Protein 3ZTA (pdb70)

Radius of gyration: 17.26 Å; Cα c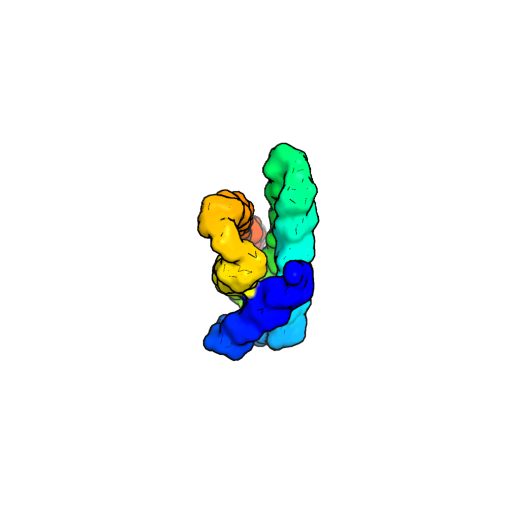ontacts (8 Å, |Δi|>4): 100; chains: 1; bounding box: 24×68×34 Å

Foldseek 3Di:
DQCLLLVQLLVVCVVDDQQPDDSVVLSVLLNQQSVQVVVQVVDPPRDLPRNLVSLVVVLVCVVVVGDLCSSLSSLVSSLVSLLVVLVPPDPPVVVSVVVSVSSVVSSVVSVVSNVCNVVVVVVVVVVVVVCCCVVD

Nearest PDB structures (foldseek):
  3zta-assembly1_A-2  TM=1.005E+00  e=8.776E-17  Neomoorella thermoacetica
  4tv1-assembly1_B  TM=2.909E-01  e=6.398E-01  Homo sapiens
  1x8z-assembly2_C  TM=3.710E-01  e=3.506E+00  Arabidopsis thaliana
  7zub-assembly1_C  TM=2.367E-01  e=6.719E+00  Homo sapiens

B-factor: mean 65.86, std 20.65, range [26.42, 147.38]

Sequence (136 aa):
KAENIVEKAINLLSKEDQAGVHFNEISALTRDFCRAILSDLEQSGFTTSELEKEIADKVKIFAQGYHIEVLQLILEKILDSFISVIREQYHDLQAAASYITTVRDHIFKGTSFLLKALQTQREVIQKQNEALELST

Structure (mmCIF, N/CA/C/O backbone):
data_3ZTA
#
_entry.id   3ZTA
#
_cell.length_a   56.410
_cell.length_b   56.410
_cell.length_c   148.310
_cell.angle_alpha   90.00
_cell.angle_beta   90.00
_cell.angle_gamma   90.00
#
_symmetry.space_group_name_H-M   'P 43 2 2'
#
loop_
_entity.id
_entity.type
_entity.pdbx_description
1 polymer 'ANTI-SIGMA-FACTOR ANTAGONIST (STAS) DOMAIN PROTEIN'
2 water water
#
loop_
_atom_site.group_PDB
_atom_site.id
_atom_site.type_symbol
_atom_site.label_atom_id
_atom_site.label_alt_id
_atom_site.label_comp_id
_atom_site.label_asym_id
_atom_site.label_entity_id
_atom_site.label_seq_id
_atom_site.pdbx_PDB_ins_code
_atom_site.Cartn_x
_atom_site.Cartn_y
_atom_site.Cartn_z
_atom_site.occupancy
_atom_site.B_iso_or_equiv
_atom_site.auth_seq_id
_atom_site.auth_comp_id
_atom_site.auth_asym_id
_atom_site.auth_atom_id
_atom_site.pdbx_PDB_model_num
ATOM 1 N N . LYS A 1 8 ? 20.608 33.801 80.489 1.00 93.92 8 LYS A N 1
ATOM 2 C CA . LYS A 1 8 ? 20.286 32.899 79.390 1.00 102.85 8 LYS A CA 1
ATOM 3 C C . LYS A 1 8 ? 20.714 31.474 79.720 1.00 108.37 8 LYS A C 1
ATOM 4 O O . LYS A 1 8 ? 21.058 31.167 80.863 1.00 118.60 8 LYS A O 1
ATOM 10 N N . ALA A 1 9 ? 20.673 30.605 78.715 1.00 103.62 9 ALA A N 1
ATOM 11 C CA . ALA A 1 9 ? 21.274 29.277 78.816 1.00 109.60 9 ALA A CA 1
ATOM 12 C C . ALA A 1 9 ? 20.887 28.529 80.091 1.00 112.04 9 ALA A C 1
ATOM 13 O O . ALA A 1 9 ? 19.709 28.274 80.345 1.00 110.82 9 ALA A O 1
ATOM 15 N N . GLU A 1 10 ? 21.897 28.177 80.883 1.00 113.84 10 GLU A N 1
ATOM 16 C CA . GLU A 1 10 ? 21.706 27.423 82.120 1.00 109.18 10 GLU A CA 1
ATOM 17 C C . GLU A 1 10 ? 20.705 28.076 83.072 1.00 94.31 10 GLU A C 1
ATOM 18 O O . GLU A 1 10 ? 20.058 27.387 83.861 1.00 96.81 10 GLU A O 1
ATOM 24 N N . ASN A 1 11 ? 20.576 29.397 82.997 1.00 80.30 11 ASN A N 1
ATOM 25 C CA . ASN A 1 11 ? 19.634 30.109 83.852 1.00 75.15 11 ASN A CA 1
ATOM 26 C C . ASN A 1 11 ? 18.206 29.611 83.649 1.00 65.10 11 ASN A C 1
ATOM 27 O O . ASN A 1 11 ? 17.391 29.652 84.570 1.00 60.59 11 ASN A O 1
ATOM 32 N N . ILE A 1 12 ? 17.908 29.151 82.437 1.00 64.48 12 ILE A N 1
ATOM 33 C CA . ILE A 1 12 ? 16.651 28.467 82.166 1.00 61.29 12 ILE A CA 1
ATOM 34 C C . ILE A 1 12 ? 16.672 27.094 82.830 1.00 59.32 12 ILE A C 1
ATOM 35 O O . ILE A 1 12 ? 15.767 26.743 83.596 1.00 48.10 12 ILE A O 1
ATOM 40 N N . VAL A 1 13 ? 17.718 26.324 82.537 1.00 55.16 13 VAL A N 1
ATOM 41 C CA . VAL A 1 13 ? 17.809 24.948 83.002 1.00 56.49 13 VAL A CA 1
ATOM 42 C C . VAL A 1 13 ? 17.622 24.867 84.513 1.00 59.46 13 VAL A C 1
ATOM 43 O O . VAL A 1 13 ? 16.708 24.192 84.995 1.00 61.84 13 VAL A O 1
ATOM 47 N N . GLU A 1 14 ? 18.476 25.563 85.260 1.00 62.58 14 GLU A N 1
ATOM 48 C CA . GLU A 1 14 ? 18.408 25.517 86.720 1.00 76.94 14 GLU A CA 1
ATOM 49 C C . GLU A 1 14 ? 17.038 25.961 87.223 1.00 72.75 14 GLU A C 1
ATOM 50 O O . GLU A 1 14 ? 16.581 25.505 88.274 1.00 80.27 14 GLU A O 1
ATOM 56 N N . LYS A 1 15 ? 16.375 26.836 86.471 1.00 50.85 15 LYS A N 1
ATOM 57 C CA . LYS A 1 15 ? 15.035 27.256 86.855 1.00 50.17 15 LYS A CA 1
ATOM 58 C C . LYS A 1 15 ? 14.048 26.109 86.607 1.00 48.12 15 LYS A C 1
ATOM 59 O O . LYS A 1 15 ? 13.270 25.734 87.496 1.00 39.92 15 LYS A O 1
ATOM 65 N N . ALA A 1 16 ? 14.112 25.530 85.410 1.00 38.17 16 ALA A N 1
ATOM 66 C CA . ALA A 1 16 ? 13.254 24.404 85.067 1.00 47.60 16 ALA A CA 1
ATOM 67 C C . ALA A 1 16 ? 13.430 23.295 86.095 1.00 48.70 16 ALA A C 1
ATOM 68 O O . ALA A 1 16 ? 12.467 22.856 86.733 1.00 53.86 16 ALA A O 1
ATOM 70 N N . ILE A 1 17 ? 14.674 22.862 86.264 1.00 45.58 17 ILE A N 1
ATOM 71 C CA . ILE A 1 17 ? 15.003 21.847 87.251 1.00 55.63 17 ILE A CA 1
ATOM 72 C C . ILE A 1 17 ? 14.374 22.207 88.587 1.00 56.58 17 ILE A C 1
ATOM 73 O O . ILE A 1 17 ? 13.750 21.361 89.240 1.00 53.56 17 ILE A O 1
ATOM 78 N N . ASN A 1 18 ? 14.509 23.471 88.982 1.00 47.72 18 ASN A N 1
ATOM 79 C CA . ASN A 1 18 ? 13.996 23.879 90.280 1.00 54.66 18 ASN A CA 1
ATOM 80 C C . ASN A 1 18 ? 12.502 23.587 90.370 1.00 47.55 18 ASN A C 1
ATOM 81 O O . ASN A 1 18 ? 12.039 22.965 91.329 1.00 57.14 18 ASN A O 1
ATOM 86 N N . LEU A 1 19 ? 11.758 24.004 89.350 1.00 36.09 19 LEU A N 1
ATOM 87 C CA . LEU A 1 19 ? 10.326 23.752 89.320 1.00 46.04 19 LEU A CA 1
ATOM 88 C C . LEU A 1 19 ? 10.073 22.257 89.425 1.00 49.07 19 LEU A C 1
ATOM 89 O O . LEU A 1 19 ? 9.202 21.812 90.173 1.00 48.38 19 LEU A O 1
ATOM 94 N N . LEU A 1 20 ? 10.855 21.482 88.683 1.00 47.66 20 LEU A N 1
ATOM 95 C CA . LEU A 1 20 ? 10.658 20.042 88.637 1.00 42.77 20 LEU A CA 1
ATOM 96 C C . LEU A 1 20 ? 10.979 19.413 89.985 1.00 49.21 20 LEU A C 1
ATOM 97 O O . LEU A 1 20 ? 10.459 18.350 90.323 1.00 43.32 20 LEU A O 1
ATOM 102 N N . SER A 1 21 ? 11.829 20.083 90.755 1.00 55.47 21 SER A N 1
ATOM 103 C CA . SER A 1 21 ? 12.146 19.635 92.102 1.00 46.43 21 SER A CA 1
ATOM 104 C C . SER A 1 21 ? 10.880 19.558 92.950 1.00 58.40 21 SER A C 1
ATOM 105 O O . SER A 1 21 ? 10.811 18.797 93.915 1.00 62.70 21 SER A O 1
ATOM 108 N N . LYS A 1 22 ? 9.883 20.361 92.585 1.00 55.64 22 LYS A N 1
ATOM 109 C CA . LYS A 1 22 ? 8.639 20.452 93.340 1.00 43.15 22 LYS A CA 1
ATOM 110 C C . LYS A 1 22 ? 7.546 19.534 92.791 1.00 49.70 22 LYS A C 1
ATOM 111 O O . LYS A 1 22 ? 6.421 19.538 93.289 1.00 58.48 22 LYS A O 1
ATOM 117 N N . GLU A 1 23 ? 7.872 18.747 91.772 1.00 48.47 23 GLU A N 1
ATOM 118 C CA . GLU A 1 23 ? 6.863 17.927 91.102 1.00 50.67 23 GLU A CA 1
ATOM 119 C C . GLU A 1 23 ? 7.107 16.428 91.279 1.00 56.94 23 GLU A C 1
ATOM 120 O O . GLU A 1 23 ? 8.226 15.995 91.564 1.00 63.77 23 GLU A O 1
ATOM 126 N N . ASP A 1 24 ? 6.044 15.645 91.126 1.00 58.39 24 ASP A N 1
ATOM 127 C CA . ASP A 1 24 ? 6.152 14.193 91.171 1.00 66.08 24 ASP A CA 1
ATOM 128 C C . ASP A 1 24 ? 6.971 13.707 89.982 1.00 64.77 24 ASP A C 1
ATOM 129 O O . ASP A 1 24 ? 6.690 14.060 88.836 1.00 52.55 24 ASP A O 1
ATOM 134 N N . GLN A 1 25 ? 7.985 12.894 90.259 1.00 65.93 25 GLN A N 1
ATOM 135 C CA . GLN A 1 25 ? 8.936 12.487 89.231 1.00 61.22 25 GLN A CA 1
ATOM 136 C C . GLN A 1 25 ? 8.602 11.145 88.575 1.00 57.33 25 GLN A C 1
ATOM 137 O O . GLN A 1 25 ? 9.330 10.679 87.699 1.00 50.51 25 GLN A O 1
ATOM 143 N N . ALA A 1 26 ? 7.498 10.536 88.997 1.00 59.38 26 ALA A N 1
ATOM 144 C CA . ALA A 1 26 ? 7.006 9.310 88.371 1.00 57.57 26 ALA A CA 1
ATOM 145 C C . ALA A 1 26 ? 8.002 8.147 88.448 1.00 58.19 26 ALA A C 1
ATOM 146 O O . ALA A 1 26 ? 8.062 7.308 87.546 1.00 56.50 26 ALA A O 1
ATOM 148 N N . GLY A 1 27 ? 8.779 8.101 89.526 1.00 51.85 27 GLY A N 1
ATOM 149 C CA . GLY A 1 27 ? 9.727 7.021 89.746 1.00 50.52 27 GLY A CA 1
ATOM 150 C C . GLY A 1 27 ? 11.106 7.293 89.175 1.00 59.92 27 GLY A C 1
ATOM 151 O O . GLY A 1 27 ? 12.100 6.711 89.612 1.00 65.35 27 GLY A O 1
ATOM 152 N N . VAL A 1 28 ? 11.163 8.193 88.200 1.00 61.73 28 VAL A N 1
ATOM 153 C CA . VAL A 1 28 ? 12.415 8.570 87.556 1.00 55.65 28 VAL A CA 1
ATOM 154 C C . VAL A 1 28 ? 13.369 9.251 88.531 1.00 57.84 28 VAL A C 1
ATOM 155 O O . VAL A 1 28 ? 12.976 10.156 89.268 1.00 58.65 28 VAL A O 1
ATOM 159 N N . HIS A 1 29 ? 14.625 8.814 88.527 1.00 62.07 29 HIS A N 1
ATOM 160 C CA . HIS A 1 29 ? 15.641 9.415 89.382 1.00 58.97 29 HIS A CA 1
ATOM 161 C C . HIS A 1 29 ? 15.845 10.869 89.001 1.00 56.16 29 HIS A C 1
ATOM 162 O O . HIS A 1 29 ? 15.754 11.229 87.828 1.00 51.56 29 HIS A O 1
ATOM 169 N N . PHE A 1 30 ? 16.127 11.705 89.994 1.00 56.41 30 PHE A N 1
ATOM 170 C CA . PHE A 1 30 ? 16.218 13.137 89.756 1.00 51.26 30 PHE A CA 1
ATOM 171 C C . PHE A 1 30 ? 17.367 13.531 88.836 1.00 54.09 30 PHE A C 1
ATOM 172 O O . PHE A 1 30 ? 17.246 14.494 88.088 1.00 61.33 30 PHE A O 1
ATOM 180 N N . ASN A 1 31 ? 18.480 12.804 88.890 1.00 56.33 31 ASN A N 1
ATOM 181 C CA . ASN A 1 31 ? 19.606 13.121 88.009 1.00 63.33 31 ASN A CA 1
ATOM 182 C C . ASN A 1 31 ? 19.225 12.930 86.544 1.00 59.79 31 ASN A C 1
ATOM 183 O O . ASN A 1 31 ? 19.612 13.721 85.676 1.00 57.99 31 ASN A O 1
ATOM 188 N N . GLU A 1 32 ? 18.454 11.882 86.275 1.00 53.57 32 GLU A N 1
ATOM 189 C CA . GLU A 1 32 ? 17.940 11.661 84.933 1.00 54.09 32 GLU A CA 1
ATOM 190 C C . GLU A 1 32 ? 16.964 12.773 84.545 1.00 57.38 32 GLU A C 1
ATOM 191 O O . GLU A 1 32 ? 17.011 13.285 83.430 1.00 53.32 32 GLU A O 1
ATOM 197 N N . ILE A 1 33 ? 16.085 13.145 85.473 1.00 44.25 33 ILE A N 1
ATOM 198 C CA . ILE A 1 33 ? 15.176 14.264 85.261 1.00 45.37 33 ILE A CA 1
ATOM 199 C C . ILE A 1 33 ? 15.952 15.494 84.802 1.00 53.75 33 ILE A C 1
ATOM 200 O O . ILE A 1 33 ? 15.604 16.137 83.804 1.00 55.22 33 ILE A O 1
ATOM 205 N N . SER A 1 34 ? 17.011 15.808 85.543 1.00 45.36 34 SER A N 1
ATOM 206 C CA . SER A 1 34 ? 17.844 16.968 85.265 1.00 42.09 34 SER A CA 1
ATOM 207 C C . SER A 1 34 ? 18.471 16.861 83.883 1.00 47.40 34 SER A C 1
ATOM 208 O O . SER A 1 34 ? 18.431 17.810 83.097 1.00 49.32 34 SER A O 1
ATOM 211 N N . ALA A 1 35 ? 19.043 15.697 83.588 1.00 48.71 35 ALA A N 1
ATOM 212 C CA . ALA A 1 35 ? 19.669 15.476 82.290 1.00 46.03 35 ALA A CA 1
ATOM 213 C C . ALA A 1 35 ? 18.673 15.719 81.160 1.00 45.95 35 ALA A C 1
ATOM 214 O O . ALA A 1 35 ? 18.971 16.429 80.205 1.00 47.88 35 ALA A O 1
ATOM 216 N N . LEU A 1 36 ? 17.488 15.129 81.279 1.00 46.31 36 LEU A N 1
ATOM 217 C CA . LEU A 1 36 ? 16.424 15.318 80.299 1.00 51.53 36 LEU A CA 1
ATOM 218 C C . LEU A 1 36 ? 16.096 16.799 80.116 1.00 54.55 36 LEU A C 1
ATOM 219 O O . LEU A 1 36 ? 16.018 17.303 78.990 1.00 49.62 36 LEU A O 1
ATOM 224 N N . THR A 1 37 ? 15.899 17.496 81.229 1.00 44.92 37 THR A N 1
ATOM 225 C CA . THR A 1 37 ? 15.631 18.924 81.172 1.00 52.32 37 THR A CA 1
ATOM 226 C C . THR A 1 37 ? 16.716 19.641 80.373 1.00 55.24 37 THR A C 1
ATOM 227 O O . THR A 1 37 ? 16.421 20.504 79.540 1.00 51.37 37 THR A O 1
ATOM 231 N N . ARG A 1 38 ? 17.971 19.269 80.621 1.00 56.01 38 ARG A N 1
ATOM 232 C CA . ARG A 1 38 ? 19.102 19.894 79.938 1.00 59.07 38 ARG A CA 1
ATOM 233 C C . ARG A 1 38 ? 19.086 19.616 78.436 1.00 57.63 38 ARG A C 1
ATOM 234 O O . ARG A 1 38 ? 19.256 20.529 77.628 1.00 52.91 38 ARG A O 1
ATOM 242 N N . ASP A 1 39 ? 18.875 18.357 78.068 1.00 53.75 39 ASP A N 1
ATOM 243 C CA . ASP A 1 39 ? 18.808 17.971 76.664 1.00 54.27 39 ASP A CA 1
ATOM 244 C C . ASP A 1 39 ? 17.715 18.751 75.945 1.00 51.77 39 ASP A C 1
ATOM 245 O O . ASP A 1 39 ? 17.925 19.265 74.844 1.00 59.67 39 ASP A O 1
ATOM 250 N N . PHE A 1 40 ? 16.548 18.840 76.576 1.00 47.43 40 PHE A N 1
ATOM 251 C CA . PHE A 1 40 ? 15.420 19.547 75.979 1.00 47.66 40 PHE A CA 1
ATOM 252 C C . PHE A 1 40 ? 15.685 21.045 75.816 1.00 44.45 40 PHE A C 1
ATOM 253 O O . PHE A 1 40 ? 15.475 21.599 74.737 1.00 31.71 40 PHE A O 1
ATOM 261 N N . CYS A 1 41 ? 16.145 21.699 76.880 1.00 52.74 41 CYS A N 1
ATOM 262 C CA . CYS A 1 41 ? 16.486 23.120 76.797 1.00 53.98 41 CYS A CA 1
ATOM 263 C C . CYS A 1 41 ? 17.510 23.370 75.692 1.00 56.76 41 CYS A C 1
ATOM 264 O O . CYS A 1 41 ? 17.354 24.282 74.877 1.00 61.95 41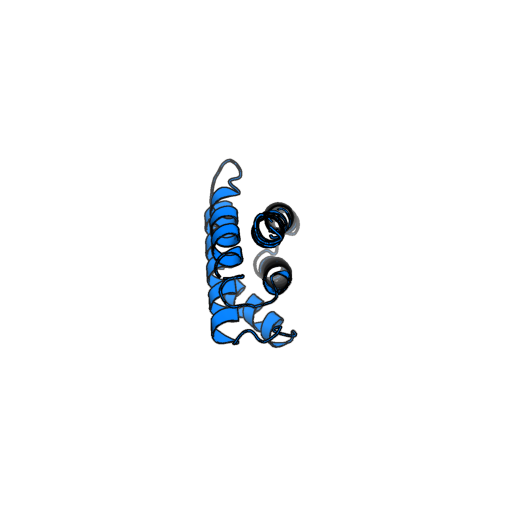 CYS A O 1
ATOM 267 N N . ARG A 1 42 ? 18.556 22.549 75.673 1.00 50.02 42 ARG A N 1
ATOM 268 C CA . ARG A 1 42 ? 19.595 22.643 74.658 1.00 54.75 42 ARG A CA 1
ATOM 269 C C . ARG A 1 42 ? 18.987 22.559 73.260 1.00 59.88 42 ARG A C 1
ATOM 270 O O . ARG A 1 42 ? 19.287 23.380 72.389 1.00 65.61 42 ARG A O 1
ATOM 278 N N . ALA A 1 43 ? 18.120 21.570 73.058 1.00 51.95 43 ALA A N 1
ATOM 279 C CA . ALA A 1 43 ? 17.490 21.358 71.758 1.00 46.94 43 ALA A CA 1
ATOM 280 C C . ALA A 1 43 ? 16.627 22.542 71.321 1.00 51.54 43 ALA A C 1
ATOM 281 O O . ALA A 1 43 ? 16.774 23.053 70.207 1.00 55.71 43 ALA A O 1
ATOM 283 N N . ILE A 1 44 ? 15.724 22.977 72.193 1.00 46.58 44 ILE A N 1
ATOM 284 C CA . ILE A 1 44 ? 14.823 24.068 71.843 1.00 57.29 44 ILE A CA 1
ATOM 285 C C . ILE A 1 44 ? 15.567 25.389 71.650 1.00 67.28 44 ILE A C 1
ATOM 286 O O . ILE A 1 44 ? 15.115 26.257 70.902 1.00 71.68 44 ILE A O 1
ATOM 291 N N . LEU A 1 45 ? 16.705 25.543 72.322 1.00 60.57 45 LEU A N 1
ATOM 292 C CA . LEU A 1 45 ? 17.530 26.732 72.122 1.00 61.04 45 LEU A CA 1
ATOM 293 C C . LEU A 1 45 ? 18.238 26.664 70.775 1.00 67.64 45 LEU A C 1
ATOM 294 O O . LEU A 1 45 ? 18.320 27.662 70.057 1.00 58.04 45 LEU A O 1
ATOM 299 N N . SER A 1 46 ? 18.744 25.483 70.433 1.00 66.87 46 SER A N 1
ATOM 300 C CA . SER A 1 46 ? 19.324 25.268 69.114 1.00 65.36 46 SER A CA 1
ATOM 301 C C . SER A 1 46 ? 18.305 25.593 68.024 1.00 74.12 46 SER A C 1
ATOM 302 O O . SER A 1 46 ? 18.643 26.201 67.009 1.00 90.43 46 SER A O 1
ATOM 305 N N . ASP A 1 47 ? 17.057 25.189 68.240 1.00 62.42 47 ASP A N 1
ATOM 306 C CA . ASP A 1 47 ? 15.990 25.477 67.286 1.00 60.18 47 ASP A CA 1
ATOM 307 C C . ASP A 1 47 ? 15.673 26.968 67.217 1.00 65.67 47 ASP A C 1
ATOM 308 O O . ASP A 1 47 ? 15.467 27.519 66.136 1.00 64.09 47 ASP A O 1
ATOM 313 N N . LEU A 1 48 ? 15.626 27.611 68.380 1.00 66.45 48 LEU A N 1
ATOM 314 C CA . LEU A 1 48 ? 15.246 29.018 68.473 1.00 59.15 48 LEU A CA 1
ATOM 315 C C . LEU A 1 48 ? 16.234 29.962 67.788 1.00 68.68 48 LEU A C 1
ATOM 316 O O . LEU A 1 48 ? 15.833 30.870 67.058 1.00 59.15 48 LEU A O 1
ATOM 321 N N . GLU A 1 49 ? 17.523 29.746 68.025 1.00 76.22 49 GLU A N 1
ATOM 322 C CA . GLU A 1 49 ? 18.545 30.626 67.479 1.00 86.82 49 GLU A CA 1
ATOM 323 C C . GLU A 1 49 ? 18.563 30.543 65.958 1.00 97.34 49 GLU A C 1
ATOM 324 O O . GLU A 1 49 ? 19.222 31.343 65.290 1.00 107.42 49 GLU A O 1
ATOM 330 N N . GLN A 1 50 ? 17.831 29.570 65.419 1.00 93.95 50 GLN A N 1
ATOM 331 C CA . GLN A 1 50 ? 17.730 29.369 63.973 1.00 91.63 50 GLN A CA 1
ATOM 332 C C . GLN A 1 50 ? 16.864 30.426 63.297 1.00 96.03 50 GLN A C 1
ATOM 333 O O . GLN A 1 50 ? 16.026 31.062 63.936 1.00 86.55 50 GLN A O 1
ATOM 339 N N . SER A 1 51 ? 17.080 30.607 61.999 1.00 104.13 51 SER A N 1
ATOM 340 C CA . SER A 1 51 ? 16.197 31.417 61.170 1.00 102.69 51 SER A CA 1
ATOM 341 C C . SER A 1 51 ? 15.309 30.492 60.343 1.00 109.30 51 SER A C 1
ATOM 342 O O . SER A 1 51 ? 15.771 29.464 59.842 1.00 116.35 51 SER A O 1
ATOM 345 N N . GLY A 1 52 ? 14.034 30.837 60.210 1.00 104.56 52 GLY A N 1
ATOM 346 C CA . GLY A 1 52 ? 13.131 30.019 59.424 1.00 103.07 52 GLY A CA 1
ATOM 347 C C . GLY A 1 52 ? 12.389 28.976 60.235 1.00 97.16 52 GLY A C 1
ATOM 348 O O . GLY A 1 52 ? 11.805 28.048 59.673 1.00 102.55 52 GLY A O 1
ATOM 349 N N . PHE A 1 53 ? 12.413 29.118 61.556 1.00 84.41 53 PHE A N 1
ATOM 350 C CA . PHE A 1 53 ? 11.550 28.314 62.418 1.00 80.93 53 PHE A CA 1
ATOM 351 C C . PHE A 1 53 ? 11.747 26.803 62.270 1.00 85.04 53 PHE A C 1
ATOM 352 O O . PHE A 1 53 ? 10.928 26.120 61.656 1.00 86.72 53 PHE A O 1
ATOM 360 N N . THR A 1 54 ? 12.848 26.287 62.801 1.00 78.09 54 THR A N 1
ATOM 361 C CA . THR A 1 54 ? 13.067 24.845 62.809 1.00 76.58 54 THR A CA 1
ATOM 362 C C . THR A 1 54 ? 12.571 24.187 64.104 1.00 72.95 54 THR A C 1
ATOM 363 O O . THR A 1 54 ? 12.875 24.649 65.202 1.00 74.22 54 THR A O 1
ATOM 367 N N . THR A 1 55 ? 11.770 23.134 63.959 1.00 71.42 55 THR A N 1
ATOM 368 C CA . THR A 1 55 ? 11.361 22.294 65.086 1.00 63.43 55 THR A CA 1
ATOM 369 C C . THR A 1 55 ? 12.180 21.008 65.201 1.00 63.51 55 THR A C 1
ATOM 370 O O . THR A 1 55 ? 11.946 20.200 66.100 1.00 60.27 55 THR A O 1
ATOM 374 N N . SER A 1 56 ? 13.131 20.821 64.288 1.00 70.04 56 SER A N 1
ATOM 375 C CA . SER A 1 56 ? 13.776 19.519 64.088 1.00 72.48 56 SER A CA 1
ATOM 376 C C . SER A 1 56 ? 14.562 18.968 65.283 1.00 74.29 56 SER A C 1
ATOM 377 O O . SER A 1 56 ? 14.468 17.779 65.595 1.00 75.79 56 SER A O 1
ATOM 380 N N . GLU A 1 57 ? 15.342 19.823 65.938 1.00 63.21 57 GLU A N 1
ATOM 381 C CA . GLU A 1 57 ? 16.208 19.375 67.027 1.00 65.20 57 GLU A CA 1
ATOM 382 C C . GLU A 1 57 ? 15.406 18.870 68.222 1.00 66.99 57 GLU A C 1
ATOM 383 O O . GLU A 1 57 ? 15.632 17.756 68.718 1.00 71.51 57 GLU A O 1
ATOM 389 N N . LEU A 1 58 ? 14.471 19.693 68.685 1.00 53.03 58 LEU A N 1
ATOM 390 C CA . LEU A 1 58 ? 13.605 19.294 69.784 1.00 50.49 58 LEU A CA 1
ATOM 391 C C . LEU A 1 58 ? 12.862 18.006 69.437 1.00 51.80 58 LEU A C 1
ATOM 392 O O . LEU A 1 58 ? 12.709 17.129 70.283 1.00 52.71 58 LEU A O 1
ATOM 397 N N . GLU A 1 59 ? 12.411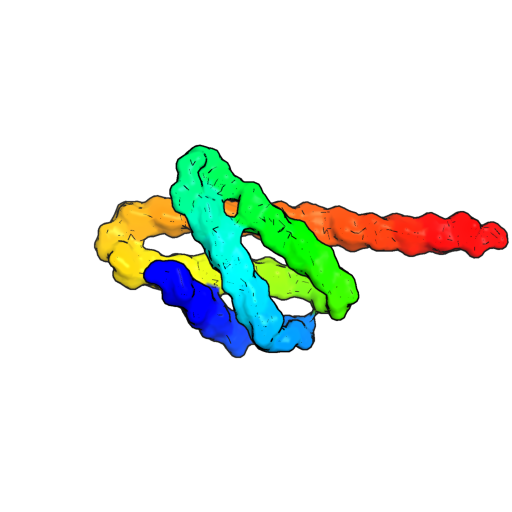 17.894 68.191 1.00 42.55 59 GLU A N 1
ATOM 398 C CA . GLU A 1 59 ? 11.766 16.670 67.726 1.00 47.27 59 GLU A CA 1
ATOM 399 C C . GLU A 1 59 ? 12.693 15.468 67.887 1.00 59.73 59 GLU A C 1
ATOM 400 O O . GLU 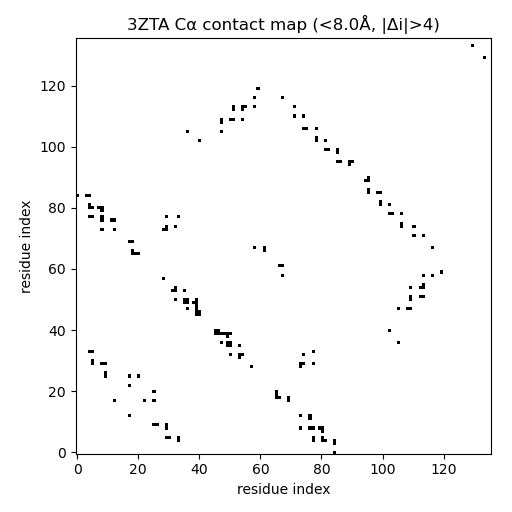A 1 59 ? 12.279 14.408 68.369 1.00 53.52 59 GLU A O 1
ATOM 406 N N . LYS A 1 60 ? 13.949 15.645 67.491 1.00 57.51 60 LYS A N 1
ATOM 407 C CA . LYS A 1 60 ? 14.951 14.597 67.631 1.00 54.39 60 LYS A CA 1
ATOM 408 C C . LYS A 1 60 ? 15.042 14.152 69.089 1.00 55.06 60 LYS A C 1
ATOM 409 O O . LYS A 1 60 ? 14.864 12.963 69.409 1.00 61.68 60 LYS A O 1
ATOM 415 N N . GLU A 1 61 ? 15.302 15.115 69.973 1.00 44.90 61 GLU A N 1
ATOM 416 C CA . GLU A 1 61 ? 15.412 14.820 71.400 1.00 46.42 61 GLU A CA 1
ATOM 417 C C . GLU A 1 61 ? 14.188 14.079 71.917 1.00 53.68 61 GLU A C 1
ATOM 418 O O . GLU A 1 61 ? 14.308 13.126 72.691 1.00 46.09 61 GLU A O 1
ATOM 424 N N . ILE A 1 62 ? 13.012 14.520 71.482 1.00 50.19 62 ILE A N 1
ATOM 425 C CA . ILE A 1 62 ? 11.761 13.935 71.943 1.00 39.92 62 ILE A CA 1
ATOM 426 C C . ILE A 1 62 ? 11.620 12.482 71.506 1.00 46.49 62 ILE A C 1
ATOM 427 O O . ILE A 1 62 ? 11.349 11.614 72.327 1.00 45.26 62 ILE A O 1
ATOM 432 N N . ALA A 1 63 ? 11.812 12.214 70.221 1.00 53.09 63 ALA A N 1
ATOM 433 C CA . ALA A 1 63 ? 11.749 10.841 69.731 1.00 59.20 63 ALA A CA 1
ATOM 434 C C . ALA A 1 63 ? 12.710 9.939 70.511 1.00 65.83 63 ALA A C 1
ATOM 435 O O . ALA A 1 63 ? 12.326 8.871 71.038 1.00 54.19 63 ALA A O 1
ATOM 437 N N . ASP A 1 64 ? 13.963 10.382 70.593 1.00 62.42 64 ASP A N 1
ATOM 438 C CA . ASP A 1 64 ? 14.980 9.602 71.284 1.00 65.13 64 ASP A CA 1
ATOM 439 C C . ASP A 1 64 ? 14.551 9.295 72.718 1.00 59.67 64 ASP A C 1
ATOM 440 O O . ASP A 1 64 ? 14.582 8.140 73.158 1.00 55.31 64 ASP A O 1
ATOM 445 N N . LYS A 1 65 ? 14.138 10.334 73.437 1.00 53.04 65 LYS A N 1
ATOM 446 C CA . LYS A 1 65 ? 13.785 10.205 74.848 1.00 49.32 65 LYS A CA 1
ATOM 447 C C . LYS A 1 65 ? 12.507 9.403 75.085 1.00 52.81 65 LYS A C 1
ATOM 448 O O . LYS A 1 65 ? 12.338 8.803 76.146 1.00 46.65 65 LYS A O 1
ATOM 454 N N . VAL A 1 66 ? 11.609 9.398 74.106 1.00 48.32 66 VAL A N 1
ATOM 455 C CA . VAL A 1 66 ? 10.445 8.527 74.169 1.00 46.18 66 VAL A CA 1
ATOM 456 C C . VAL A 1 66 ? 10.955 7.098 74.157 1.00 57.83 66 VAL A C 1
ATOM 457 O O . VAL A 1 66 ? 10.608 6.292 75.029 1.00 50.31 66 VAL A O 1
ATOM 461 N N . LYS A 1 67 ? 11.795 6.795 73.168 1.00 66.67 67 LYS A N 1
ATOM 462 C CA . LYS A 1 67 ? 12.430 5.481 73.102 1.00 65.30 67 LYS A CA 1
ATOM 463 C C . LYS A 1 67 ? 13.027 5.094 74.460 1.00 67.68 67 LYS A C 1
ATOM 464 O O . LYS A 1 67 ? 12.622 4.098 75.076 1.00 66.29 67 LYS A O 1
ATOM 470 N N . ILE A 1 68 ? 13.996 5.883 74.918 1.00 64.45 68 ILE A N 1
ATOM 471 C CA . ILE A 1 68 ? 14.665 5.622 76.191 1.00 64.53 68 ILE A CA 1
ATOM 472 C C . ILE A 1 68 ? 13.675 5.377 77.330 1.00 69.42 68 ILE A C 1
ATOM 473 O O . ILE A 1 68 ? 13.788 4.395 78.064 1.00 66.92 68 ILE A O 1
ATOM 486 N N . PHE A 1 70 ? 10.548 4.492 77.337 1.00 59.56 70 PHE A N 1
ATOM 487 C CA . PHE A 1 70 ? 9.783 3.268 77.203 1.00 51.87 70 PHE A CA 1
ATOM 488 C C . PHE A 1 70 ? 10.643 2.054 77.541 1.00 60.42 70 PHE A C 1
ATOM 489 O O . PHE A 1 70 ? 10.186 1.123 78.212 1.00 59.44 70 PHE A O 1
ATOM 497 N N . ALA A 1 71 ? 11.893 2.070 77.084 1.00 62.10 71 ALA A N 1
ATOM 498 C CA . ALA A 1 71 ? 12.815 0.976 77.384 1.00 58.73 71 ALA A CA 1
ATOM 499 C C . ALA A 1 71 ? 13.080 0.860 78.885 1.00 62.00 71 ALA A C 1
ATOM 500 O O . ALA A 1 71 ? 13.219 -0.242 79.415 1.00 66.34 71 ALA A O 1
ATOM 502 N N . GLN A 1 72 ? 13.147 2.003 79.561 1.00 59.17 72 GLN A N 1
ATOM 503 C CA . GLN A 1 72 ? 13.414 2.041 80.996 1.00 55.03 72 GLN A CA 1
ATOM 504 C C . GLN A 1 72 ? 12.162 1.790 81.830 1.00 57.15 72 GLN A C 1
ATOM 505 O O . GLN A 1 72 ? 12.241 1.649 83.051 1.00 50.57 72 GLN A O 1
ATOM 511 N N . GLY A 1 73 ? 11.008 1.756 81.171 1.00 64.06 73 GLY A N 1
ATOM 512 C CA . GLY A 1 73 ? 9.754 1.451 81.836 1.00 58.56 73 GLY A CA 1
ATOM 513 C C . GLY A 1 73 ? 9.164 2.580 82.663 1.00 62.43 73 GLY A C 1
ATOM 514 O O . GLY A 1 73 ? 8.417 2.331 83.611 1.00 56.02 73 GLY A O 1
ATOM 515 N N . TYR A 1 74 ? 9.497 3.820 82.310 1.00 62.84 74 TYR A N 1
ATOM 516 C CA . TYR A 1 74 ? 8.935 4.994 82.979 1.00 58.64 74 TYR A CA 1
ATOM 517 C C . TYR A 1 74 ? 7.756 5.576 82.200 1.00 58.06 74 TYR A C 1
ATOM 518 O O . TYR A 1 74 ? 7.739 5.532 80.971 1.00 64.10 74 TYR A O 1
ATOM 527 N N . HIS A 1 75 ? 6.765 6.103 82.916 1.00 54.53 75 HIS A N 1
ATOM 528 C CA . HIS A 1 75 ? 5.637 6.774 82.272 1.00 60.26 75 HIS A CA 1
ATOM 529 C C . HIS A 1 75 ? 6.124 7.918 81.388 1.00 60.20 75 HIS A C 1
ATOM 530 O O . HIS A 1 75 ? 6.868 8.790 81.837 1.00 65.70 75 HIS A O 1
ATOM 537 N N . ILE A 1 76 ? 5.688 7.914 80.133 1.00 37.98 76 ILE A N 1
ATOM 538 C CA . ILE A 1 76 ? 6.172 8.869 79.144 1.00 47.22 76 ILE A CA 1
ATOM 539 C C . ILE A 1 76 ? 5.659 10.285 79.415 1.00 62.29 76 ILE A C 1
ATOM 540 O O . ILE A 1 76 ? 6.280 11.271 79.016 1.00 50.72 76 ILE A O 1
ATOM 545 N N . GLU A 1 77 ? 4.541 10.378 80.127 1.00 69.22 77 GLU A N 1
ATOM 546 C CA . GLU A 1 77 ? 3.957 11.669 80.467 1.00 65.67 77 GLU A CA 1
ATOM 547 C C . GLU A 1 77 ? 4.968 12.575 81.169 1.00 60.55 77 GLU A C 1
ATOM 548 O O . GLU A 1 77 ? 4.861 13.804 81.114 1.00 53.27 77 GLU A O 1
ATOM 554 N N . VAL A 1 78 ? 5.951 11.966 81.823 1.00 51.77 78 VAL A N 1
ATOM 555 C CA . VAL A 1 78 ? 6.932 12.725 82.587 1.00 49.16 78 VAL A CA 1
ATOM 556 C C . VAL A 1 78 ? 7.705 13.681 81.686 1.00 52.52 78 VAL A C 1
ATOM 557 O O . VAL A 1 78 ? 8.283 14.660 82.158 1.00 57.40 78 VAL A O 1
ATOM 561 N N . LEU A 1 79 ? 7.719 13.394 80.387 1.00 42.20 79 LEU A N 1
ATOM 562 C CA . LEU A 1 79 ? 8.363 14.286 79.432 1.00 46.47 79 LEU A CA 1
ATOM 563 C C . LEU A 1 79 ? 7.507 15.542 79.230 1.00 55.48 79 LEU A C 1
ATOM 564 O O . LEU A 1 79 ? 8.016 16.668 79.270 1.00 57.50 79 LEU A O 1
ATOM 569 N N . GLN A 1 80 ? 6.203 15.341 79.049 1.00 45.21 80 GLN A N 1
ATOM 570 C CA . GLN A 1 80 ? 5.266 16.451 78.911 1.00 48.28 80 GLN A CA 1
ATOM 571 C C . GLN A 1 80 ? 5.505 17.442 80.041 1.00 43.71 80 GLN A C 1
ATOM 572 O O . GLN A 1 80 ? 5.761 18.625 79.808 1.00 48.26 80 GLN A O 1
ATOM 578 N N . LEU A 1 81 ? 5.456 16.935 81.267 1.00 43.66 81 LEU A N 1
ATOM 579 C CA . LEU A 1 81 ? 5.674 17.751 82.448 1.00 38.36 81 LEU A CA 1
ATOM 580 C C . LEU A 1 81 ? 6.944 18.568 82.279 1.00 46.04 81 LEU A C 1
ATOM 581 O O . LEU A 1 81 ? 6.929 19.795 82.428 1.00 46.51 81 LEU A O 1
ATOM 586 N N . ILE A 1 82 ? 8.036 17.888 81.937 1.00 31.31 82 ILE A N 1
ATOM 587 C CA . ILE A 1 82 ? 9.315 18.562 81.761 1.00 33.60 82 ILE A CA 1
ATOM 588 C C . ILE A 1 82 ? 9.138 19.731 80.796 1.00 49.02 82 ILE A C 1
ATOM 589 O O . ILE A 1 82 ? 9.430 20.885 81.138 1.00 45.54 82 ILE A O 1
ATOM 594 N N . LEU A 1 83 ? 8.603 19.441 79.614 1.00 46.34 83 LEU A N 1
ATOM 595 C CA . LEU A 1 83 ? 8.365 20.493 78.639 1.00 44.56 83 LEU A CA 1
ATOM 596 C C . LEU A 1 83 ? 7.607 21.641 79.298 1.00 44.76 83 LEU A C 1
ATOM 597 O O . LEU A 1 83 ? 8.048 22.793 79.257 1.00 52.27 83 LEU A O 1
ATOM 602 N N . GLU A 1 84 ? 6.492 21.318 79.943 1.00 35.26 84 GLU A N 1
ATOM 603 C CA . GLU A 1 84 ? 5.676 22.345 80.570 1.00 37.95 84 GLU A CA 1
ATOM 604 C C . GLU A 1 84 ? 6.544 23.226 81.452 1.00 42.60 84 GLU A C 1
ATOM 605 O O . GLU A 1 84 ? 6.555 24.452 81.301 1.00 50.42 84 GLU A O 1
ATOM 611 N N . LYS A 1 85 ? 7.310 22.602 82.343 1.00 40.01 85 LYS A N 1
ATOM 612 C CA . LYS A 1 85 ? 8.101 23.382 83.281 1.00 46.90 85 LYS A CA 1
ATOM 613 C C . LYS A 1 85 ? 9.118 24.233 82.534 1.00 47.96 85 LYS A C 1
ATOM 614 O O . LYS A 1 85 ? 9.296 25.415 82.839 1.00 54.47 85 LYS A O 1
ATOM 620 N N . ILE A 1 86 ? 9.749 23.643 81.525 1.00 36.51 86 ILE A N 1
ATOM 621 C CA . ILE A 1 86 ? 10.687 24.388 80.701 1.00 41.52 86 ILE A CA 1
ATOM 622 C C . ILE A 1 86 ? 10.005 25.650 80.195 1.00 47.08 86 ILE A C 1
ATOM 623 O O . ILE A 1 86 ? 10.552 26.755 80.305 1.00 43.82 86 ILE A O 1
ATOM 628 N N . LEU A 1 87 ? 8.792 25.493 79.673 1.00 41.66 87 LEU A N 1
ATOM 629 C CA . LEU A 1 87 ? 8.063 26.646 79.177 1.00 44.10 87 LEU A CA 1
ATOM 630 C C . LEU A 1 87 ? 8.007 27.699 80.280 1.00 55.33 87 LEU A C 1
ATOM 631 O O . LEU A 1 87 ? 8.458 28.835 80.091 1.00 58.03 87 LEU A O 1
ATOM 636 N N . ASP A 1 88 ? 7.500 27.305 81.446 1.00 41.50 88 ASP A N 1
ATOM 637 C CA . ASP A 1 88 ? 7.392 28.237 82.558 1.00 38.43 88 ASP A CA 1
ATOM 638 C C . ASP A 1 88 ? 8.728 28.942 82.743 1.00 40.50 88 ASP A C 1
ATOM 639 O O . ASP A 1 88 ? 8.797 30.171 82.802 1.00 54.45 88 ASP A O 1
ATOM 644 N N . SER A 1 89 ? 9.792 28.150 82.793 1.00 47.87 89 SER A N 1
ATOM 645 C CA . SER A 1 89 ? 11.116 28.679 83.047 1.00 47.53 89 SER A CA 1
ATOM 646 C C . SER A 1 89 ? 11.373 29.837 82.093 1.00 50.74 89 SER A C 1
ATOM 647 O O . SER A 1 89 ? 11.652 30.964 82.525 1.00 49.75 89 SER A O 1
ATOM 650 N N . PHE A 1 90 ? 11.225 29.575 80.798 1.00 45.15 90 PHE A N 1
ATOM 651 C CA . PHE A 1 90 ? 11.478 30.611 79.809 1.00 53.47 90 PHE A CA 1
ATOM 652 C C . PHE A 1 90 ? 10.715 31.862 80.199 1.00 58.11 90 PHE A C 1
ATOM 653 O O . PHE A 1 90 ? 11.308 32.926 80.391 1.00 61.08 90 PHE A O 1
ATOM 661 N N . ILE A 1 91 ? 9.403 31.714 80.369 1.00 57.59 91 ILE A N 1
ATOM 662 C CA . ILE A 1 91 ? 8.556 32.851 80.680 1.00 60.08 91 ILE A CA 1
ATOM 663 C C . ILE A 1 91 ? 9.190 33.613 81.828 1.00 58.22 91 ILE A C 1
ATOM 664 O O . ILE A 1 91 ? 9.490 34.803 81.702 1.00 50.07 91 ILE A O 1
ATOM 669 N N . SER A 1 92 ? 9.454 32.903 82.922 1.00 60.43 92 SER A N 1
ATOM 670 C CA . SER A 1 92 ? 10.009 33.530 84.110 1.00 64.25 92 SER A CA 1
ATOM 671 C C . SER A 1 92 ? 11.233 34.350 83.723 1.00 65.37 92 SER A C 1
ATOM 672 O O . SER A 1 92 ? 11.278 35.565 83.940 1.00 64.37 92 SER A O 1
ATOM 675 N N . VAL A 1 93 ? 12.201 33.688 83.097 1.00 55.84 93 VAL A N 1
ATOM 676 C CA . VAL A 1 93 ? 13.450 34.340 82.740 1.00 57.31 93 VAL A CA 1
ATOM 677 C C . VAL A 1 93 ? 13.182 35.555 81.866 1.00 65.99 93 VAL A C 1
ATOM 678 O O . VAL A 1 93 ? 13.747 36.627 82.086 1.00 79.04 93 VAL A O 1
ATOM 682 N N . ILE A 1 94 ? 12.296 35.393 80.888 1.00 60.17 94 ILE A N 1
ATOM 683 C CA . ILE A 1 94 ? 12.055 36.456 79.922 1.00 60.26 94 ILE A CA 1
ATOM 684 C C . ILE A 1 94 ? 11.339 37.633 80.573 1.00 56.80 94 ILE A C 1
ATOM 685 O O . ILE A 1 94 ? 11.421 38.761 80.091 1.00 60.39 94 ILE A O 1
ATOM 690 N N . ARG A 1 95 ? 10.651 37.369 81.679 1.00 52.31 95 ARG A N 1
ATOM 691 C CA . ARG A 1 95 ? 9.991 38.434 82.415 1.00 60.64 95 ARG A CA 1
ATOM 692 C C . ARG A 1 95 ? 11.048 39.254 83.142 1.00 71.14 95 ARG A C 1
ATOM 693 O O . ARG A 1 95 ? 10.894 40.462 83.327 1.00 68.17 95 ARG A O 1
ATOM 701 N N . GLU A 1 96 ? 12.128 38.585 83.541 1.00 68.64 96 GLU A N 1
ATOM 702 C CA . GLU A 1 96 ? 13.237 39.245 84.219 1.00 76.65 96 GLU A CA 1
ATOM 703 C C . GLU A 1 96 ? 14.103 40.018 83.228 1.00 74.20 96 GLU A C 1
ATOM 704 O O . GLU A 1 96 ? 14.172 41.244 83.275 1.00 82.76 96 GLU A O 1
ATOM 710 N N . GLN A 1 97 ? 14.753 39.286 82.329 1.00 73.62 97 GLN A N 1
ATOM 711 C CA . GLN A 1 97 ? 15.755 39.853 81.428 1.00 79.09 97 GLN A CA 1
ATOM 712 C C . GLN A 1 97 ? 15.245 40.936 80.469 1.00 80.48 97 GLN A C 1
ATOM 713 O O . GLN A 1 97 ? 15.973 41.882 80.163 1.00 90.76 97 GLN A O 1
ATOM 719 N N . TYR A 1 98 ? 14.009 40.808 79.993 1.00 65.47 98 TYR A N 1
ATOM 720 C CA . TYR A 1 98 ? 13.490 41.769 79.019 1.00 66.58 98 TYR A CA 1
ATOM 721 C C . TYR A 1 98 ? 12.496 42.760 79.620 1.00 68.31 98 TYR A C 1
ATOM 722 O O . TYR A 1 98 ? 11.363 42.403 79.949 1.00 73.14 98 TYR A O 1
ATOM 731 N N . HIS A 1 99 ? 12.928 44.013 79.736 1.00 69.07 99 HIS A N 1
ATOM 732 C CA . HIS A 1 99 ? 12.099 45.065 80.307 1.00 77.21 99 HIS A CA 1
ATOM 733 C C . HIS A 1 99 ? 11.222 45.723 79.246 1.00 78.98 99 HIS A C 1
ATOM 734 O O . HIS A 1 99 ? 10.336 46.515 79.565 1.00 80.26 99 HIS A O 1
ATOM 741 N N . ASP A 1 100 ? 11.461 45.378 77.984 1.00 76.41 100 ASP A N 1
ATOM 742 C CA . ASP A 1 100 ? 10.602 45.842 76.902 1.00 70.40 100 ASP A CA 1
ATOM 743 C C . ASP A 1 100 ? 9.507 44.806 76.686 1.00 66.88 100 ASP A C 1
ATOM 744 O O . ASP A 1 100 ? 9.767 43.705 76.198 1.00 51.75 100 ASP A O 1
ATOM 749 N N . LEU A 1 101 ? 8.280 45.177 77.036 1.00 54.55 101 LEU A N 1
ATOM 750 C CA . LEU A 1 101 ? 7.171 44.231 77.091 1.00 53.28 101 LEU A CA 1
ATOM 751 C C . LEU A 1 101 ? 6.811 43.670 75.721 1.00 66.26 101 LEU A C 1
ATOM 752 O O . LEU A 1 101 ? 6.315 42.548 75.614 1.00 67.98 101 LEU A O 1
ATOM 757 N N . GLN A 1 102 ? 7.065 44.452 74.678 1.00 61.26 102 GLN A N 1
ATOM 758 C CA . GLN A 1 102 ? 6.795 44.014 73.314 1.00 59.57 102 GLN A CA 1
ATOM 759 C C . GLN A 1 102 ? 7.757 42.892 72.914 1.00 64.41 102 GLN A C 1
ATOM 760 O O . GLN A 1 102 ? 7.335 41.807 72.494 1.00 60.67 102 GLN A O 1
ATOM 766 N N . ALA A 1 103 ? 9.051 43.155 73.064 1.00 61.72 103 ALA A N 1
ATOM 767 C CA . ALA A 1 103 ? 10.067 42.160 72.755 1.00 64.75 103 ALA A CA 1
ATOM 768 C C . ALA A 1 103 ? 9.811 40.881 73.548 1.00 58.22 103 ALA A C 1
ATOM 769 O O . ALA A 1 103 ? 9.842 39.770 73.000 1.00 47.91 103 ALA A O 1
ATOM 771 N N . ALA A 1 104 ? 9.556 41.054 74.842 1.00 57.37 104 ALA A N 1
ATOM 772 C CA . ALA A 1 104 ? 9.284 39.938 75.735 1.00 60.35 104 ALA A CA 1
ATOM 773 C C . ALA A 1 104 ? 8.092 39.133 75.235 1.00 68.25 104 ALA A C 1
ATOM 774 O O . ALA A 1 104 ? 8.153 37.907 75.137 1.00 69.81 104 ALA A O 1
ATOM 776 N N . ALA A 1 105 ? 7.009 39.835 74.914 1.00 59.25 105 ALA A N 1
ATOM 777 C CA . ALA A 1 105 ? 5.804 39.190 74.414 1.00 49.76 105 ALA A CA 1
ATOM 778 C C . ALA A 1 105 ? 6.095 38.351 73.176 1.00 54.68 105 ALA A C 1
ATOM 779 O O . ALA A 1 105 ? 5.634 37.214 73.068 1.00 62.03 105 ALA A O 1
ATOM 781 N N . SER A 1 106 ? 6.858 38.910 72.241 1.00 50.58 106 SER A N 1
ATOM 782 C CA . SER A 1 106 ? 7.168 38.188 71.006 1.00 53.32 106 SER A CA 1
ATOM 783 C C . SER A 1 106 ? 8.012 36.935 71.253 1.00 54.37 106 SER A C 1
ATOM 784 O O . SER A 1 106 ? 7.684 35.842 70.762 1.00 64.26 106 SER A O 1
ATOM 787 N N . TYR A 1 107 ? 9.085 37.087 72.026 1.00 50.55 107 TYR A N 1
ATOM 788 C CA . TYR A 1 107 ? 9.939 35.945 72.342 1.00 70.13 107 TYR A CA 1
ATOM 789 C C . TYR A 1 107 ? 9.137 34.844 73.042 1.00 63.46 107 TYR A C 1
ATOM 790 O O . TYR A 1 107 ? 9.256 33.660 72.712 1.00 62.41 107 TYR A O 1
ATOM 799 N N . ILE A 1 108 ? 8.308 35.245 74.001 1.00 50.79 108 ILE A N 1
ATOM 800 C CA . ILE A 1 108 ? 7.482 34.299 74.739 1.00 56.02 108 ILE A CA 1
ATOM 801 C C . ILE A 1 108 ? 6.472 33.598 73.832 1.00 60.53 108 ILE A C 1
ATOM 802 O O . ILE A 1 108 ? 6.191 32.412 74.001 1.00 58.11 108 ILE A O 1
ATOM 807 N N . THR A 1 109 ? 5.934 34.337 72.868 1.00 58.24 109 THR A N 1
ATOM 808 C CA . THR A 1 109 ? 4.989 33.777 71.911 1.00 52.55 109 THR A CA 1
ATOM 809 C C . THR A 1 109 ? 5.651 32.718 71.031 1.00 59.20 109 THR A C 1
ATOM 810 O O . THR A 1 109 ? 5.065 31.659 70.768 1.00 63.27 109 THR A O 1
ATOM 814 N N . THR A 1 110 ? 6.873 32.993 70.581 1.00 53.23 110 THR A N 1
ATOM 815 C CA . THR A 1 110 ? 7.560 32.026 69.728 1.00 60.66 110 THR A CA 1
ATOM 816 C C . THR A 1 110 ? 8.017 30.791 70.518 1.00 61.86 110 THR A C 1
ATOM 817 O O . THR A 1 110 ? 7.990 29.660 70.006 1.00 55.31 110 THR A O 1
ATOM 821 N N . VAL A 1 111 ? 8.420 31.003 71.769 1.00 50.44 111 VAL A N 1
ATOM 822 C CA . VAL A 1 111 ? 8.763 29.883 72.637 1.00 49.89 111 VAL A CA 1
ATOM 823 C C . VAL A 1 111 ? 7.541 29.007 72.903 1.00 54.98 111 VAL A C 1
ATOM 824 O O . VAL A 1 111 ? 7.617 27.778 72.816 1.00 47.26 111 VAL A O 1
ATOM 828 N N . ARG A 1 112 ? 6.416 29.645 73.212 1.00 52.19 112 ARG A N 1
ATOM 829 C CA . ARG A 1 112 ? 5.171 28.929 73.470 1.00 53.89 112 ARG A CA 1
ATOM 830 C C . ARG A 1 112 ? 4.761 28.129 72.236 1.00 57.83 112 ARG A C 1
ATOM 831 O O . ARG A 1 112 ? 4.292 26.989 72.338 1.00 55.30 112 ARG A O 1
ATOM 839 N N . ASP A 1 113 ? 4.943 28.734 71.067 1.00 56.47 113 ASP A N 1
ATOM 840 C CA . ASP A 1 113 ? 4.725 28.029 69.812 1.00 50.23 113 ASP A CA 1
ATOM 841 C C . ASP A 1 113 ? 5.571 26.753 69.773 1.00 48.76 113 ASP A C 1
ATOM 842 O O . ASP A 1 113 ? 5.030 25.639 69.710 1.00 46.72 113 ASP A O 1
ATOM 847 N N . HIS A 1 114 ? 6.894 26.924 69.819 1.00 48.05 114 HIS A N 1
ATOM 848 C CA . HIS A 1 114 ? 7.831 25.797 69.778 1.00 48.92 114 HIS A CA 1
ATOM 849 C C . HIS A 1 114 ? 7.446 24.668 70.740 1.00 56.94 114 HIS A C 1
ATOM 850 O O . HIS A 1 114 ? 7.407 23.491 70.360 1.00 46.10 114 HIS A O 1
ATOM 857 N N . ILE A 1 115 ? 7.173 25.035 71.988 1.00 55.28 115 ILE A N 1
ATOM 858 C CA . ILE A 1 115 ? 6.816 24.064 73.016 1.00 46.42 115 ILE A CA 1
ATOM 859 C C . ILE A 1 115 ? 5.515 23.327 72.710 1.00 53.57 115 ILE A C 1
ATOM 860 O O . ILE A 1 115 ? 5.460 22.104 72.814 1.00 52.03 115 ILE A O 1
ATOM 865 N N . PHE A 1 116 ? 4.467 24.062 72.347 1.00 48.86 116 PHE A N 1
ATOM 866 C CA . PHE A 1 116 ? 3.183 23.424 72.056 1.00 48.89 116 PHE A CA 1
ATOM 867 C C . PHE A 1 116 ? 3.321 22.436 70.897 1.00 44.68 116 PHE A C 1
ATOM 868 O O . PHE A 1 116 ? 2.787 21.316 70.944 1.00 48.20 116 PHE A O 1
ATOM 876 N N . LYS A 1 117 ? 4.049 22.846 69.861 1.00 39.34 117 LYS A N 1
ATOM 877 C CA . LYS A 1 117 ? 4.320 21.944 68.745 1.00 50.22 117 LYS A CA 1
ATOM 878 C C . LYS A 1 117 ? 5.105 20.725 69.225 1.00 55.79 117 LYS A C 1
ATOM 879 O O . LYS A 1 117 ? 4.888 19.602 68.759 1.00 55.93 117 LYS A O 1
ATOM 885 N N . GLY A 1 118 ? 6.006 20.960 70.173 1.00 54.49 118 GLY A N 1
ATOM 886 C CA . GLY A 1 118 ? 6.804 19.898 70.755 1.00 58.68 118 GLY A CA 1
ATOM 887 C C . GLY A 1 118 ? 5.971 18.868 71.490 1.00 55.05 118 GLY A C 1
ATOM 888 O O . GLY A 1 118 ? 6.220 17.672 71.374 1.00 54.22 118 GLY A O 1
ATOM 889 N N . THR A 1 119 ? 4.980 19.329 72.247 1.00 44.63 119 THR A N 1
ATOM 890 C CA . THR A 1 119 ? 4.117 18.424 72.996 1.00 48.83 119 THR A CA 1
ATOM 891 C C . THR A 1 119 ? 3.163 17.690 72.063 1.00 51.65 119 THR A C 1
ATOM 892 O O . THR A 1 119 ? 2.767 16.553 72.334 1.00 48.58 119 THR A O 1
ATOM 896 N N . SER A 1 120 ? 2.791 18.347 70.968 1.00 44.79 120 SER A N 1
ATOM 897 C CA . SER A 1 120 ? 1.983 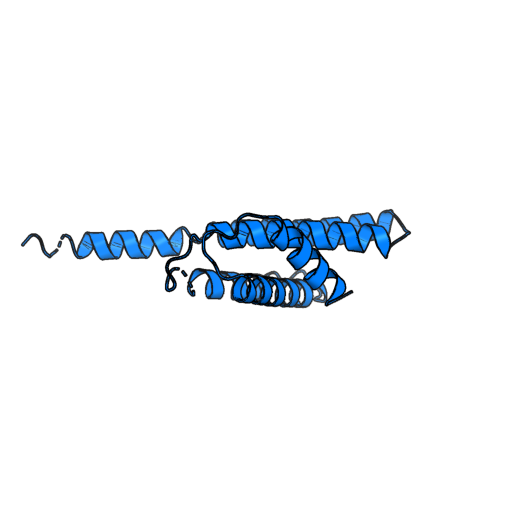17.697 69.944 1.00 39.98 120 SER A CA 1
ATOM 898 C C . SER A 1 120 ? 2.771 16.524 69.355 1.00 49.91 120 SER A C 1
ATOM 899 O O . SER A 1 120 ? 2.285 15.374 69.290 1.00 48.72 120 SER A O 1
ATOM 902 N N . PHE A 1 121 ? 4.000 16.820 68.939 1.00 48.58 121 PHE A N 1
ATOM 903 C CA . PHE A 1 121 ? 4.886 15.794 68.406 1.00 57.40 121 PHE A CA 1
ATOM 904 C C . PHE A 1 121 ? 5.070 14.675 69.423 1.00 54.31 121 PHE A C 1
ATOM 905 O O . PHE A 1 121 ? 5.036 13.496 69.074 1.00 49.88 121 PHE A O 1
ATOM 913 N N . LEU A 1 122 ? 5.25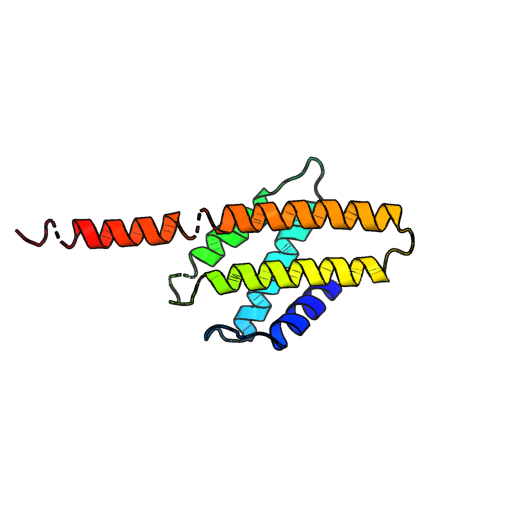9 15.058 70.683 1.00 46.79 122 LEU A N 1
ATOM 914 C CA . LEU A 1 122 ? 5.434 14.099 71.766 1.00 42.99 122 LEU A CA 1
ATOM 915 C C . LEU A 1 122 ? 4.242 13.151 71.854 1.00 48.01 122 LEU A C 1
ATOM 916 O O . LEU A 1 122 ? 4.409 11.938 71.999 1.00 52.91 122 LEU A O 1
ATOM 921 N N . LEU A 1 123 ? 3.040 13.709 71.763 1.00 47.88 123 LEU A N 1
ATOM 922 C CA . LEU A 1 123 ? 1.832 12.895 71.760 1.00 50.09 123 LEU A CA 1
ATOM 923 C C . LEU A 1 123 ? 1.896 11.872 70.627 1.00 46.05 123 LEU A C 1
ATOM 924 O O . LEU A 1 123 ? 1.756 10.661 70.860 1.00 54.14 123 LEU A O 1
ATOM 929 N N . LYS A 1 124 ? 2.127 12.357 69.406 1.00 47.95 124 LYS A N 1
ATOM 930 C CA . LYS A 1 124 ? 2.234 11.455 68.254 1.00 47.06 124 LYS A CA 1
ATOM 931 C C . LYS A 1 124 ? 3.215 10.318 68.522 1.00 67.39 124 LYS A C 1
ATOM 932 O O . LYS A 1 124 ? 2.881 9.149 68.345 1.00 65.73 124 LYS A O 1
ATOM 946 N N . ALA A 1 126 ? 4.694 9.105 71.376 1.00 59.59 126 ALA A N 1
ATOM 947 C CA . ALA A 1 126 ? 4.318 8.192 72.445 1.00 55.96 126 ALA A CA 1
ATOM 948 C C . ALA A 1 126 ? 3.259 7.212 71.950 1.00 63.64 126 ALA A C 1
ATOM 949 O O . ALA A 1 126 ? 3.382 5.992 72.141 1.00 63.38 126 ALA A O 1
ATOM 951 N N . LEU A 1 127 ? 2.228 7.748 71.296 1.00 61.62 127 LEU A N 1
ATOM 952 C CA . LEU A 1 127 ? 1.152 6.903 70.782 1.00 67.95 127 LEU A CA 1
ATOM 953 C C . LEU A 1 127 ? 1.628 5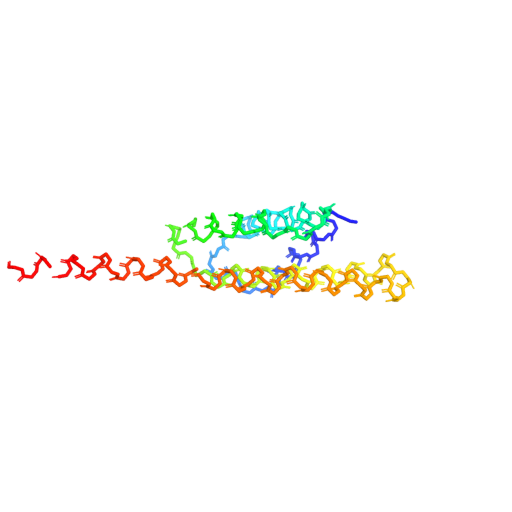.886 69.737 1.00 68.19 127 LEU A C 1
ATOM 954 O O . LEU A 1 127 ? 1.215 4.726 69.763 1.00 71.88 127 LEU A O 1
ATOM 959 N N . GLN A 1 128 ? 2.486 6.331 68.820 1.00 56.32 128 GLN A N 1
ATOM 960 C CA . GLN A 1 128 ? 3.055 5.461 67.794 1.00 46.56 128 GLN A CA 1
ATOM 961 C C . GLN A 1 128 ? 3.781 4.302 68.449 1.00 58.98 128 GLN A C 1
ATOM 962 O O . GLN A 1 128 ? 3.557 3.138 68.114 1.00 59.80 128 GLN A O 1
ATOM 968 N N . THR A 1 129 ? 4.663 4.633 69.384 1.00 55.73 129 THR A N 1
ATOM 969 C CA . THR A 1 129 ? 5.443 3.626 70.089 1.00 61.84 129 THR A CA 1
ATOM 970 C C . THR A 1 129 ? 4.548 2.596 70.773 1.00 70.43 129 THR A C 1
ATOM 971 O O . THR A 1 129 ? 4.643 1.381 70.508 1.00 78.38 129 THR A O 1
ATOM 975 N N . GLN A 1 130 ? 3.667 3.078 71.644 1.00 56.67 130 GLN A N 1
ATOM 976 C CA . GLN A 1 130 ? 2.812 2.163 72.387 1.00 53.09 130 GLN A CA 1
ATOM 977 C C . GLN A 1 130 ? 1.937 1.321 71.460 1.00 61.76 130 GLN A C 1
ATOM 978 O O . GLN A 1 130 ? 1.639 0.161 71.757 1.00 63.75 130 GLN A O 1
ATOM 984 N N . ARG A 1 131 ? 1.546 1.899 70.330 1.00 62.04 131 ARG A N 1
ATOM 985 C CA . ARG A 1 131 ? 0.776 1.156 69.339 1.00 63.74 131 ARG A CA 1
ATOM 986 C C . ARG A 1 131 ? 1.604 0.027 68.738 1.00 68.16 131 ARG A C 1
ATOM 987 O O . ARG A 1 131 ? 1.136 -1.103 68.629 1.00 67.94 131 ARG A O 1
ATOM 995 N N . GLU A 1 132 ? 2.834 0.343 68.346 1.00 70.21 132 GLU A N 1
ATOM 996 C CA . GLU A 1 132 ? 3.753 -0.660 67.825 1.00 73.72 132 GLU A CA 1
ATOM 997 C C . GLU A 1 132 ? 3.878 -1.831 68.791 1.00 66.23 132 GLU A C 1
ATOM 998 O O . GLU A 1 132 ? 3.802 -2.995 68.385 1.00 48.75 132 GLU A O 1
ATOM 1004 N N . VAL A 1 133 ? 4.067 -1.525 70.070 1.00 64.57 133 VAL A N 1
ATOM 1005 C CA . VAL A 1 133 ? 4.148 -2.588 71.069 1.00 65.16 133 VAL A CA 1
ATOM 1006 C C . VAL A 1 133 ? 2.851 -3.399 71.159 1.00 78.30 133 VAL A C 1
ATOM 1007 O O . VAL A 1 133 ? 2.881 -4.632 71.154 1.00 87.43 133 VAL A O 1
ATOM 1011 N N . ILE A 1 134 ? 1.715 -2.708 71.232 1.00 79.27 134 ILE A N 1
ATOM 1012 C CA . ILE A 1 134 ? 0.416 -3.377 71.316 1.00 68.96 134 ILE A CA 1
ATOM 1013 C C . ILE A 1 134 ? 0.195 -4.339 70.147 1.00 69.49 134 ILE A C 1
ATOM 1014 O O . ILE A 1 134 ? -0.353 -5.434 70.318 1.00 58.32 134 ILE A O 1
ATOM 1019 N N . GLN A 1 135 ? 0.635 -3.923 68.964 1.00 66.01 135 GLN A N 1
ATOM 1020 C CA . GLN A 1 135 ? 0.552 -4.752 67.769 1.00 61.16 135 GLN A CA 1
ATOM 1021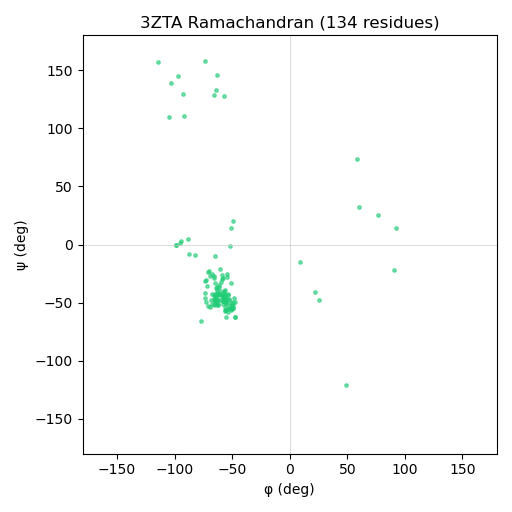 C C . GLN A 1 135 ? 1.486 -5.955 67.870 1.00 75.42 135 GLN A C 1
ATOM 1022 O O . GLN A 1 135 ? 1.087 -7.087 67.600 1.00 65.58 135 GLN A O 1
ATOM 1028 N N . LYS A 1 136 ? 2.732 -5.703 68.257 1.00 85.44 136 LYS A N 1
ATOM 1029 C CA . LYS A 1 136 ? 3.684 -6.781 68.479 1.00 79.10 136 LYS A CA 1
ATOM 1030 C C . LYS A 1 136 ? 3.020 -7.852 69.337 1.00 80.48 136 LYS A C 1
ATOM 1031 O O . LYS A 1 136 ? 2.839 -8.994 68.901 1.00 93.22 136 LYS A O 1
ATOM 1037 N N . GLN A 1 137 ? 2.650 -7.471 70.555 1.00 71.24 137 GLN A N 1
ATOM 1038 C CA . GLN A 1 137 ? 1.953 -8.374 71.464 1.00 74.96 137 GLN A CA 1
ATOM 1039 C C . GLN A 1 137 ? 0.729 -9.033 70.822 1.00 79.45 137 GLN A C 1
ATOM 1040 O O . GLN A 1 137 ? 0.394 -10.171 71.143 1.00 76.81 137 GLN A O 1
ATOM 1046 N N . ASN A 1 138 ? 0.052 -8.316 69.929 1.00 79.53 138 ASN A N 1
ATOM 1047 C CA . ASN A 1 138 ? -1.129 -8.873 69.268 1.00 83.98 138 ASN A CA 1
ATOM 1048 C C . ASN A 1 138 ? -0.813 -10.035 68.315 1.00 87.56 138 ASN A C 1
ATOM 1049 O O . ASN A 1 138 ? -1.434 -11.101 68.396 1.00 85.48 138 ASN A O 1
ATOM 1054 N N . GLU A 1 139 ? 0.146 -9.822 67.416 1.00 90.17 139 GLU A N 1
ATOM 1055 C CA . GLU A 1 139 ? 0.614 -10.872 66.515 1.00 98.16 139 GLU A CA 1
ATOM 1056 C C . GLU A 1 139 ? 1.148 -12.045 67.323 1.00 103.43 139 GLU A C 1
ATOM 1057 O O . GLU A 1 139 ? 0.888 -13.209 66.997 1.00 110.97 139 GLU A O 1
ATOM 1063 N N . ALA A 1 140 ? 1.911 -11.732 68.367 1.00 91.16 140 ALA A N 1
ATOM 1064 C CA . ALA A 1 140 ? 2.403 -12.768 69.258 1.00 91.93 140 ALA A CA 1
ATOM 1065 C C . ALA A 1 140 ? 1.209 -13.598 69.702 1.00 93.40 140 ALA A C 1
ATOM 1066 O O . ALA A 1 140 ? 1.176 -14.815 69.531 1.00 98.46 140 ALA A O 1
ATOM 1068 N N . LEU A 1 141 ? 0.209 -12.915 70.246 1.00 92.64 141 LEU A N 1
ATOM 1069 C CA . LEU A 1 141 ? -1.003 -13.555 70.742 1.00 82.20 141 LEU A CA 1
ATOM 1070 C C . LEU A 1 141 ? -1.678 -14.489 69.733 1.00 74.62 141 LEU A C 1
ATOM 1071 O O . LEU A 1 141 ? -1.908 -15.667 70.032 1.00 63.27 141 LEU A O 1
ATOM 1084 N N . GLU A 1 143 ? -0.841 -15.407 66.143 1.00 122.99 143 GLU A N 1
ATOM 1085 C CA . GLU A 1 143 ? -0.027 -16.370 65.434 1.00 129.85 143 GLU A CA 1
ATOM 1086 C C . GLU A 1 143 ? 0.531 -17.417 66.416 1.00 124.86 143 GLU A C 1
ATOM 1087 O O . GLU A 1 143 ? 1.028 -18.471 66.009 1.00 128.36 143 GLU A O 1
ATOM 1093 N N . LEU A 1 144 ? 0.454 -17.118 67.712 1.00 111.43 144 LEU A N 1
ATOM 1094 C CA . LEU A 1 144 ? 0.812 -18.104 68.738 1.00 92.78 144 LEU A CA 1
ATOM 1095 C C . LEU A 1 144 ? -0.365 -18.852 69.381 1.00 96.61 144 LEU A C 1
ATOM 1096 O O . LEU A 1 144 ? -0.146 -19.719 70.232 1.00 106.06 144 LEU A O 1
ATOM 1101 N N . SER A 1 145 ? -1.598 -18.542 68.975 1.00 92.24 145 SER A N 1
ATOM 1102 C CA . SER A 1 145 ? -2.748 -19.299 69.468 1.00 80.94 145 SER A CA 1
ATOM 1103 C C . SER A 1 145 ? -2.996 -20.502 68.573 1.00 81.21 145 SER A C 1
ATOM 1104 O O . SER A 1 145 ? -3.986 -21.209 68.752 1.00 75.33 145 SER A O 1
ATOM 1107 N N . THR A 1 146 ? -2.104 -20.703 67.604 1.00 86.36 146 THR A N 1
ATOM 1108 C CA . THR A 1 146 ? -2.102 -21.883 66.743 1.00 98.80 146 THR A CA 1
ATOM 1109 C C . THR A 1 146 ? -2.111 -23.192 67.538 1.00 97.94 146 THR A C 1
ATOM 1110 O O . THR A 1 146 ? -1.093 -23.598 68.101 1.00 96.97 146 THR A O 1
#

CATH classification: 1.10.490.130

Solvent-accessible surface area: 8351 Å² total

Secondary structure (DSSP, 8-state):
-THHHHHHHHHHHHTS--TT--HHHHHHHHHHHHHHHHHHHTSSS---HHHHHHHHHHHH--TT---THHHHHHHHHHHHHHHHHHHHH---HHHHHHHHHHHHHHHHHHHHHHH--HHHHHHHHHHHHHH-----

Organism: Moorella thermoacetica (strain ATCC 39073 / JCM 9320) (NCBI:txid264732)

InterPro domains:
  IPR002645 STAS domain [PF01740] (152-240)
  IPR002645 STAS domain [PS50801] (145-260)
  IPR036513 STAS domain superfamily [G3DSA:3.30.750.24] (145-258)
  IPR036513 STAS domain superfamily [SSF52091] (142-242)
  IPR051932 Bacterial Stress Response Regulators [PTHR33745] (19-256)